Protein AF-A0A520WRY5-F1 (afdb_monomer_lite)

Radius of gyration: 20.74 Å; chains: 1; bounding box: 46×40×74 Å

Foldseek 3Di:
DDDDDDDDPPDDPPPVPPPQPLDDDDQDPLLVCLLPDPDVVDDDDDDPPNCPLSSVLSNLSVCCVVVVDPQQPDAAEDADAVSLVVSVVRNVVSVDPNHHHRYYPVVVVVVVVD

Structure (mmCIF, N/CA/C/O backbone):
data_AF-A0A520WRY5-F1
#
_entry.id   AF-A0A520WRY5-F1
#
loop_
_atom_site.group_PDB
_atom_site.id
_atom_site.type_symbol
_atom_site.label_atom_id
_atom_site.label_alt_id
_atom_site.label_comp_id
_atom_site.label_asym_id
_atom_site.label_entity_id
_atom_site.label_seq_id
_atom_site.pdbx_PDB_ins_code
_atom_site.Cartn_x
_atom_site.Cartn_y
_atom_site.Cartn_z
_atom_site.occupancy
_atom_site.B_iso_or_equiv
_atom_site.auth_seq_id
_atom_site.auth_comp_id
_atom_site.auth_asym_id
_atom_site.auth_atom_id
_atom_site.pdbx_PDB_model_num
ATOM 1 N N . MET A 1 1 ? -33.487 -24.406 55.670 1.00 44.09 1 MET A N 1
ATOM 2 C CA . MET A 1 1 ? -33.631 -24.614 54.215 1.00 44.09 1 MET A CA 1
ATOM 3 C C . MET A 1 1 ? -33.204 -23.307 53.550 1.00 44.09 1 MET A C 1
ATOM 5 O O . MET A 1 1 ? -34.025 -22.412 53.446 1.00 44.09 1 MET A O 1
ATOM 9 N N . THR A 1 2 ? -31.900 -23.001 53.554 1.00 37.53 2 THR A N 1
ATOM 10 C CA . THR A 1 2 ? -30.889 -23.340 52.513 1.00 37.53 2 THR A CA 1
ATOM 11 C C . THR A 1 2 ? -30.993 -22.351 51.343 1.00 37.53 2 THR A C 1
ATOM 13 O O . THR A 1 2 ? -31.940 -22.434 50.574 1.00 37.53 2 THR A O 1
ATOM 16 N N . GLU A 1 3 ? -30.285 -21.217 51.457 1.00 34.91 3 GLU A N 1
ATOM 17 C CA . GLU A 1 3 ? -29.075 -20.826 50.676 1.00 34.91 3 GLU A CA 1
ATOM 18 C C . GLU A 1 3 ? -29.424 -20.372 49.243 1.00 34.91 3 GLU A C 1
ATOM 20 O O . GLU A 1 3 ? -29.966 -21.127 48.452 1.00 34.91 3 GLU A O 1
ATOM 25 N N . ALA A 1 4 ? -29.384 -19.072 48.933 1.00 36.72 4 ALA A N 1
ATOM 26 C CA . ALA A 1 4 ? -28.203 -18.254 48.616 1.00 36.72 4 ALA A CA 1
ATOM 27 C C . ALA A 1 4 ? -27.524 -18.627 47.279 1.00 36.72 4 ALA A C 1
ATOM 29 O O . ALA A 1 4 ? -26.775 -19.586 47.183 1.00 36.72 4 ALA A O 1
ATOM 30 N N . ASN A 1 5 ? -27.806 -17.790 46.276 1.00 39.22 5 ASN A N 1
ATOM 31 C CA . ASN A 1 5 ? -26.936 -17.289 45.206 1.00 39.22 5 ASN A CA 1
ATOM 32 C C . ASN A 1 5 ? -25.829 -18.209 44.634 1.00 39.22 5 ASN A C 1
ATOM 34 O O . ASN A 1 5 ? -24.804 -18.458 45.260 1.00 39.22 5 ASN A O 1
ATOM 38 N N . THR A 1 6 ? -25.963 -18.572 43.359 1.00 46.09 6 THR A N 1
ATOM 39 C CA . THR A 1 6 ? -24.864 -18.939 42.444 1.00 46.09 6 THR A CA 1
ATOM 40 C C . THR A 1 6 ? -25.368 -18.541 41.051 1.00 46.09 6 THR A C 1
ATOM 42 O O . THR A 1 6 ? -26.381 -19.056 40.597 1.00 46.09 6 THR A O 1
ATOM 45 N N . GLY A 1 7 ? -24.865 -17.494 40.399 1.00 33.16 7 GLY A N 1
ATOM 46 C CA . GLY A 1 7 ? -23.461 -17.304 40.053 1.00 33.16 7 GLY A CA 1
ATOM 47 C C . GLY A 1 7 ? -23.226 -17.981 38.704 1.00 33.16 7 GLY A C 1
ATOM 48 O O . GLY A 1 7 ? -22.959 -19.174 38.652 1.00 33.16 7 GLY A O 1
ATOM 49 N N . GLY A 1 8 ? -23.399 -17.238 37.613 1.00 34.88 8 GLY A N 1
ATOM 50 C CA . GLY A 1 8 ? -23.310 -17.774 36.255 1.00 34.88 8 GLY A CA 1
ATOM 51 C C . GLY A 1 8 ? -23.295 -16.665 35.215 1.00 34.88 8 GLY A C 1
ATOM 52 O O . GLY A 1 8 ? -24.133 -16.633 34.320 1.00 34.88 8 GLY A O 1
ATOM 53 N N . GLU A 1 9 ? -22.373 -15.719 35.389 1.00 34.91 9 GLU A N 1
ATOM 54 C CA . GLU A 1 9 ? -21.981 -14.756 34.367 1.00 34.91 9 GLU A CA 1
ATOM 55 C C . GLU A 1 9 ? -21.515 -15.531 33.128 1.00 34.91 9 GLU A C 1
ATOM 57 O O . GLU A 1 9 ? -20.4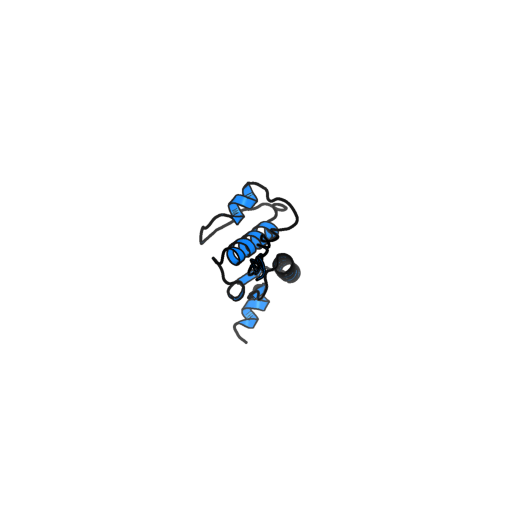36 -16.126 33.114 1.00 34.91 9 GLU A O 1
ATOM 62 N N . PHE A 1 10 ? -22.329 -15.546 32.071 1.00 40.59 10 PHE A N 1
ATOM 63 C CA . PHE A 1 10 ? -21.836 -15.921 30.754 1.00 40.59 10 PHE A CA 1
ATOM 64 C C . PHE A 1 10 ? -20.882 -14.822 30.315 1.00 40.59 10 PHE A C 1
ATOM 66 O O . PHE A 1 10 ? -21.295 -13.752 29.865 1.00 40.59 10 PHE A O 1
ATOM 73 N N . GLY A 1 11 ? -19.601 -15.106 30.553 1.00 37.16 11 GLY A N 1
ATOM 74 C CA . GLY A 1 11 ? -18.476 -14.247 30.261 1.00 37.16 11 GLY A CA 1
ATOM 75 C C . GLY A 1 11 ? -18.638 -13.606 28.896 1.00 37.16 11 GLY A C 1
ATOM 76 O O . GLY A 1 11 ? -18.738 -14.283 27.869 1.00 37.16 11 GLY A O 1
ATOM 77 N N . SER A 1 12 ? -18.648 -12.278 28.909 1.00 39.22 12 SER A N 1
ATOM 78 C CA . SER A 1 12 ? -18.364 -11.476 27.740 1.00 39.22 12 SER A CA 1
ATOM 79 C C . SER A 1 12 ? -17.012 -11.941 27.210 1.00 39.22 12 SER A C 1
ATOM 81 O O . SER A 1 12 ? -15.952 -11.639 27.759 1.00 39.22 12 SER A O 1
ATOM 83 N N . ALA A 1 13 ? -17.044 -12.746 26.148 1.00 41.66 13 ALA A N 1
ATOM 84 C CA . ALA A 1 13 ? -15.871 -12.974 25.335 1.00 41.66 13 ALA A CA 1
ATOM 85 C C . ALA A 1 13 ? -15.470 -11.594 24.818 1.00 41.66 13 ALA A C 1
ATOM 87 O O . ALA A 1 13 ? -16.069 -11.062 23.883 1.00 41.66 13 ALA A O 1
ATOM 88 N N . SER A 1 14 ? -14.512 -10.982 25.514 1.00 40.28 14 SER A N 1
ATOM 89 C CA . SER A 1 14 ? -13.813 -9.791 25.080 1.00 40.28 14 SER A CA 1
ATOM 90 C C . SER A 1 14 ? -13.219 -10.132 23.723 1.00 40.28 14 SER A C 1
ATOM 92 O O . SER A 1 14 ? -12.156 -10.748 23.613 1.00 40.28 14 SER A O 1
ATOM 94 N N . LEU A 1 15 ? -13.956 -9.788 22.667 1.00 45.62 15 LEU A N 1
ATOM 95 C CA . LEU A 1 15 ? -13.396 -9.576 21.352 1.00 45.62 15 LEU A CA 1
ATOM 96 C C . LEU A 1 15 ? -12.427 -8.426 21.567 1.00 45.62 15 LEU A C 1
ATOM 98 O O . LEU A 1 15 ? -12.810 -7.262 21.504 1.00 45.62 15 LEU A O 1
ATOM 102 N N . SER A 1 16 ? -11.189 -8.774 21.918 1.00 44.53 16 SER A N 1
ATOM 103 C CA . SER A 1 16 ? -10.064 -7.864 21.873 1.00 44.53 16 SER A CA 1
ATOM 104 C C . SER A 1 16 ? -10.106 -7.261 20.478 1.00 44.53 16 SER A C 1
ATOM 106 O O . SER A 1 16 ? -9.766 -7.918 19.489 1.00 44.53 16 SER A O 1
ATOM 108 N N . SER A 1 17 ? -10.630 -6.039 20.395 1.00 45.38 17 SER A N 1
ATOM 109 C CA . SER A 1 17 ? -10.570 -5.187 19.228 1.00 45.38 17 SER A CA 1
ATOM 110 C C . SER A 1 17 ? -9.095 -4.911 19.037 1.00 45.38 17 SER A C 1
ATOM 112 O O . SER A 1 17 ? -8.520 -3.957 19.559 1.00 45.38 17 SER A O 1
ATOM 114 N N . ARG A 1 18 ? -8.426 -5.840 18.358 1.00 45.06 18 ARG A N 1
ATOM 115 C CA . ARG A 1 18 ? -7.044 -5.673 17.965 1.00 45.06 18 ARG A CA 1
ATOM 116 C C . ARG A 1 18 ? -7.088 -4.549 16.947 1.00 45.06 18 ARG A C 1
ATOM 118 O O . ARG A 1 18 ? -7.366 -4.783 15.773 1.00 45.06 18 ARG A O 1
ATOM 125 N N . ALA A 1 19 ? -6.926 -3.324 17.446 1.00 46.50 19 ALA A N 1
ATOM 126 C CA . ALA A 1 19 ? -6.807 -2.142 16.627 1.00 46.50 19 ALA A CA 1
ATOM 127 C C . ALA A 1 19 ? -5.803 -2.478 15.520 1.00 46.50 19 ALA A C 1
ATOM 129 O O . ALA A 1 19 ? -4.787 -3.136 15.802 1.00 46.50 19 ALA A O 1
ATOM 130 N N . PRO A 1 20 ? -6.108 -2.126 14.263 1.00 48.78 20 PRO A N 1
ATOM 131 C CA . PRO A 1 20 ? -5.202 -2.407 13.171 1.00 48.78 20 PRO A CA 1
ATOM 132 C C . PRO A 1 20 ? -3.839 -1.844 13.556 1.00 48.78 20 PRO A C 1
ATOM 134 O O . PRO A 1 20 ? -3.725 -0.677 13.922 1.00 48.78 20 PRO A O 1
ATOM 137 N N . GLN A 1 21 ? -2.814 -2.695 13.547 1.00 52.03 21 GLN A N 1
ATOM 138 C CA . GLN A 1 21 ? -1.436 -2.287 13.796 1.00 52.03 21 GLN A CA 1
ATOM 139 C C . GLN A 1 21 ? -0.999 -1.452 12.587 1.00 52.03 21 GLN A C 1
ATOM 141 O O . GLN A 1 21 ? -0.330 -1.940 11.670 1.00 52.03 21 GLN A O 1
ATOM 146 N N . THR A 1 22 ? -1.449 -0.198 12.533 1.00 49.69 22 THR A N 1
ATOM 147 C CA . THR A 1 22 ? -1.086 0.793 11.525 1.00 49.69 22 THR A CA 1
ATOM 148 C C . THR A 1 22 ? 0.365 1.199 11.751 1.00 49.69 22 THR A C 1
ATOM 150 O O . THR A 1 22 ? 0.680 2.220 12.343 1.00 49.69 22 THR A O 1
ATOM 153 N N . GLY A 1 23 ? 1.269 0.336 11.291 1.00 51.06 23 GLY A N 1
ATOM 154 C CA . GLY A 1 23 ? 2.508 0.740 10.646 1.00 51.06 23 GLY A CA 1
ATOM 155 C C . GLY A 1 23 ? 3.564 1.457 11.483 1.00 51.06 23 GLY A C 1
ATOM 156 O O . GLY A 1 23 ? 4.018 2.492 11.023 1.00 51.06 23 GLY A O 1
ATOM 157 N N . LEU A 1 24 ? 4.044 0.856 12.580 1.00 58.59 24 LEU A N 1
ATOM 158 C CA . LEU A 1 24 ? 5.391 0.987 13.195 1.00 58.59 24 LEU A CA 1
ATOM 159 C C . LEU A 1 24 ? 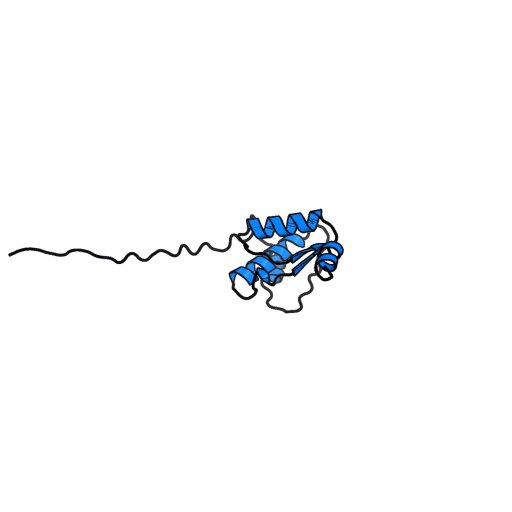5.969 2.391 13.524 1.00 58.59 24 LEU A C 1
ATOM 161 O O . LEU A 1 24 ? 6.926 2.453 14.279 1.00 58.59 24 LEU A O 1
ATOM 165 N N . GLU A 1 25 ? 5.410 3.491 13.028 1.00 69.00 25 GLU A N 1
ATOM 166 C CA . GLU A 1 25 ? 5.733 4.895 13.325 1.00 69.00 25 GLU A CA 1
ATOM 167 C C . GLU A 1 25 ? 4.495 5.767 13.020 1.00 69.00 25 GLU A C 1
ATOM 169 O O . GLU A 1 25 ? 3.585 5.292 12.334 1.00 69.00 25 GLU A O 1
ATOM 174 N N . PRO A 1 26 ? 4.427 7.035 13.457 1.00 85.19 26 PRO A N 1
ATOM 175 C CA . PRO A 1 26 ? 3.354 7.962 13.080 1.00 85.19 26 PRO A CA 1
ATOM 176 C C . PRO A 1 26 ? 3.382 8.341 11.584 1.00 85.19 26 PRO A C 1
ATOM 178 O O . PRO A 1 26 ? 4.429 8.301 10.935 1.00 85.19 26 PRO A O 1
ATOM 181 N N . LEU A 1 27 ? 2.234 8.681 10.990 1.00 92.56 27 LEU A N 1
ATOM 182 C CA . LEU A 1 27 ? 2.156 9.298 9.652 1.00 92.56 27 LEU A CA 1
ATOM 183 C C . LEU A 1 27 ? 2.239 10.826 9.782 1.00 92.56 27 LEU A C 1
ATOM 185 O O . LEU A 1 27 ? 1.730 11.374 10.759 1.00 92.56 27 LEU A O 1
ATOM 189 N N . SER A 1 28 ? 2.827 11.513 8.794 1.00 94.12 28 SER A N 1
ATOM 190 C CA . SER A 1 28 ? 2.663 12.974 8.690 1.00 94.12 28 SER A CA 1
ATOM 191 C C . SER A 1 28 ? 1.207 13.336 8.373 1.00 94.12 28 SER A C 1
ATOM 193 O O . SER A 1 28 ? 0.430 12.473 7.954 1.00 94.12 28 SER A O 1
ATOM 195 N N . GLU A 1 29 ? 0.839 14.609 8.536 1.00 94.44 29 GLU A N 1
ATOM 196 C CA . GLU A 1 29 ? -0.490 15.117 8.167 1.00 94.44 29 GLU A CA 1
ATOM 197 C C . GLU A 1 29 ? -0.834 14.776 6.712 1.00 94.44 29 GLU A C 1
ATOM 199 O O . GLU A 1 29 ? -1.854 14.150 6.434 1.00 94.44 29 GLU A O 1
ATOM 204 N N . GLU A 1 30 ? 0.066 15.077 5.777 1.00 94.31 30 GLU A N 1
ATOM 205 C CA . GLU A 1 30 ? -0.152 14.855 4.346 1.00 94.31 30 GLU A CA 1
ATOM 206 C C . GLU A 1 30 ? -0.261 13.363 4.015 1.00 94.31 30 GLU A C 1
ATOM 208 O O . GLU A 1 30 ? -1.077 12.948 3.187 1.00 94.31 30 GLU A O 1
ATOM 213 N N . GLN A 1 31 ? 0.549 12.531 4.678 1.00 95.81 31 GLN A N 1
ATOM 214 C CA . GLN A 1 31 ? 0.477 11.081 4.525 1.00 95.81 31 GLN A CA 1
ATOM 215 C C . GLN A 1 31 ? -0.847 10.530 5.050 1.00 95.81 31 GLN A C 1
ATOM 217 O O . GLN A 1 31 ? -1.435 9.661 4.404 1.00 95.81 31 GLN A O 1
ATOM 222 N N . ARG A 1 32 ? -1.318 11.026 6.197 1.00 95.81 32 ARG A N 1
ATOM 223 C CA . ARG A 1 32 ? -2.597 10.626 6.784 1.00 95.81 32 ARG A CA 1
ATOM 224 C C . ARG A 1 32 ? -3.761 11.029 5.884 1.00 95.81 32 ARG A C 1
ATOM 226 O O . ARG A 1 32 ? -4.550 10.155 5.540 1.00 95.81 32 ARG A O 1
ATOM 233 N N . VAL A 1 33 ? -3.792 12.268 5.388 1.00 95.44 33 VAL A N 1
ATOM 234 C CA . VAL A 1 33 ? -4.793 12.725 4.404 1.00 95.44 33 VAL A CA 1
ATOM 235 C C . VAL A 1 33 ? -4.827 11.795 3.183 1.00 95.44 33 VAL A C 1
ATOM 237 O O . VAL A 1 33 ? -5.893 11.345 2.756 1.00 95.44 33 VAL A O 1
ATOM 240 N N . ALA A 1 34 ? -3.660 11.421 2.649 1.00 95.50 34 ALA A N 1
ATOM 241 C CA . ALA A 1 34 ? -3.577 10.500 1.517 1.00 95.50 34 ALA A CA 1
ATOM 242 C C . ALA A 1 34 ? -4.019 9.059 1.852 1.00 95.50 34 ALA A C 1
ATOM 244 O O . ALA A 1 34 ? -4.539 8.353 0.983 1.00 95.50 34 ALA A O 1
ATOM 245 N N . VAL A 1 35 ? -3.823 8.591 3.086 1.00 96.31 35 VAL A N 1
ATOM 246 C CA . VAL A 1 35 ? -4.288 7.271 3.549 1.00 96.31 35 VAL A CA 1
ATOM 247 C C . VAL A 1 35 ? -5.805 7.267 3.759 1.00 96.31 35 VAL A C 1
ATOM 249 O O . VAL A 1 35 ? -6.473 6.318 3.336 1.00 96.31 35 VAL A O 1
ATOM 252 N N . GLU A 1 36 ? -6.350 8.326 4.352 1.00 95.75 36 GLU A N 1
ATOM 253 C CA . GLU A 1 36 ? -7.750 8.450 4.780 1.00 95.75 36 GLU A CA 1
ATOM 254 C C . GLU A 1 36 ? -8.708 8.882 3.666 1.00 95.75 36 GLU A C 1
ATOM 256 O O . GLU A 1 36 ? -9.892 8.561 3.745 1.00 95.75 36 GLU A O 1
ATOM 261 N N . SER A 1 37 ? -8.222 9.518 2.591 1.00 95.56 37 SER A N 1
ATOM 262 C CA . SER A 1 37 ? -9.067 9.893 1.443 1.00 95.56 37 SER A CA 1
ATOM 263 C C . SER A 1 37 ? -9.915 8.704 0.968 1.00 95.56 37 SER A C 1
ATOM 265 O O . SER A 1 37 ? -9.405 7.595 0.782 1.00 95.56 37 SER A O 1
ATOM 267 N N . ASN A 1 38 ? -11.206 8.919 0.735 1.00 94.25 38 ASN A N 1
ATOM 268 C CA . ASN A 1 38 ? -12.095 7.881 0.212 1.00 94.25 38 ASN A CA 1
ATOM 269 C C . ASN A 1 38 ? -12.182 7.879 -1.319 1.00 94.25 38 ASN A C 1
ATOM 271 O O . ASN A 1 38 ? -12.794 6.965 -1.874 1.00 94.25 38 ASN A O 1
ATOM 275 N N . ASP A 1 39 ? -11.491 8.810 -1.982 1.00 92.94 39 ASP A N 1
ATOM 276 C CA . ASP A 1 39 ? -11.536 9.004 -3.430 1.00 92.94 39 ASP A CA 1
ATOM 277 C C . ASP A 1 39 ? -11.115 7.748 -4.200 1.00 92.94 39 ASP A C 1
ATOM 279 O O . ASP A 1 39 ? -10.172 7.027 -3.835 1.00 92.94 39 ASP A O 1
ATOM 283 N N . SER A 1 40 ? -11.833 7.514 -5.295 1.00 88.44 40 SER A N 1
ATOM 284 C CA . SER A 1 40 ? -11.587 6.456 -6.266 1.00 88.44 40 SER A CA 1
ATOM 285 C C . SER A 1 40 ? -11.982 6.991 -7.649 1.00 88.44 40 SER A C 1
ATOM 287 O O . SER A 1 40 ? -13.180 7.070 -7.926 1.00 88.44 40 SER A O 1
ATOM 289 N N . PRO A 1 41 ? -11.021 7.406 -8.506 1.00 94.56 41 PRO A N 1
ATOM 290 C CA . PRO A 1 41 ? -9.564 7.223 -8.401 1.00 94.56 41 PRO A CA 1
ATOM 291 C C . PRO A 1 41 ? -8.833 8.253 -7.508 1.00 94.56 41 PRO A C 1
ATOM 293 O O . PRO A 1 41 ? -9.262 9.394 -7.387 1.00 94.56 41 PRO A O 1
ATOM 296 N N . LEU A 1 42 ? -7.669 7.869 -6.953 1.00 94.31 42 LEU A N 1
ATOM 297 C CA . LEU A 1 42 ? -6.749 8.759 -6.220 1.00 94.31 42 LEU A CA 1
ATOM 298 C C . LEU A 1 42 ? -5.351 8.771 -6.862 1.00 94.31 42 LEU A C 1
ATOM 300 O O . LEU A 1 42 ? -4.757 7.714 -7.087 1.00 94.31 42 LEU A O 1
ATOM 304 N N . ARG A 1 43 ? -4.781 9.966 -7.072 1.00 95.25 43 ARG A N 1
ATOM 305 C CA . ARG A 1 43 ? -3.393 10.174 -7.521 1.00 95.25 43 ARG A CA 1
ATOM 306 C C . ARG A 1 43 ? -2.588 10.882 -6.434 1.00 95.25 43 ARG A C 1
ATOM 308 O O . ARG A 1 43 ? -2.948 11.973 -6.015 1.00 95.25 43 ARG A O 1
ATOM 315 N N . ILE A 1 44 ? -1.460 10.294 -6.039 1.00 93.06 44 ILE A N 1
ATOM 316 C CA . ILE A 1 44 ? -0.561 10.864 -5.027 1.00 93.06 44 ILE A CA 1
ATOM 317 C C . ILE A 1 44 ? 0.713 11.360 -5.711 1.00 93.06 44 ILE A C 1
ATOM 319 O O . ILE A 1 44 ? 1.457 10.577 -6.305 1.00 93.06 44 ILE A O 1
ATOM 323 N N . LEU A 1 45 ? 0.969 12.664 -5.612 1.00 94.00 45 LEU A N 1
ATOM 324 C CA . LEU A 1 45 ? 2.215 13.289 -6.051 1.00 94.00 45 LEU A CA 1
ATOM 325 C C . LEU A 1 45 ? 3.168 13.382 -4.867 1.00 94.00 45 LEU A C 1
ATOM 327 O O . LEU A 1 45 ? 2.835 13.967 -3.844 1.00 94.00 45 LEU A O 1
ATOM 331 N N . ALA A 1 46 ? 4.348 12.782 -4.990 1.00 92.19 46 ALA A N 1
ATOM 332 C CA . ALA A 1 46 ? 5.287 12.700 -3.882 1.00 92.19 46 ALA A CA 1
ATOM 333 C C . ALA A 1 46 ? 6.732 12.707 -4.381 1.00 92.19 46 ALA A C 1
ATOM 335 O O . ALA A 1 46 ? 7.088 11.940 -5.284 1.00 92.19 46 ALA A O 1
ATOM 336 N N . GLY A 1 47 ? 7.578 13.518 -3.743 1.00 93.38 47 GLY A N 1
ATOM 337 C CA . GLY A 1 47 ? 9.020 13.571 -3.993 1.00 93.38 47 GLY A CA 1
ATOM 338 C C . GLY A 1 47 ? 9.771 12.329 -3.484 1.00 93.38 47 GLY A C 1
ATOM 339 O O . GLY A 1 47 ? 9.178 11.455 -2.832 1.00 93.38 47 GLY A O 1
ATOM 340 N N . PRO A 1 48 ? 11.065 12.176 -3.814 1.00 92.12 48 PRO A N 1
ATOM 341 C CA . PRO A 1 48 ? 11.930 11.164 -3.203 1.00 92.12 48 PRO A CA 1
ATOM 342 C C . PRO A 1 48 ? 11.864 11.227 -1.669 1.00 92.12 48 PRO A C 1
ATOM 344 O O . PRO A 1 48 ? 11.682 12.296 -1.102 1.00 92.12 48 PRO A O 1
ATOM 347 N N . GLY A 1 49 ? 11.942 10.082 -0.986 1.00 89.81 49 GLY A N 1
ATOM 348 C CA . GLY A 1 49 ? 11.921 10.035 0.485 1.00 89.81 49 GLY A CA 1
ATOM 349 C C . GLY A 1 49 ? 10.569 10.315 1.164 1.00 89.81 49 GLY A C 1
ATOM 350 O O . GLY A 1 49 ? 10.408 9.960 2.322 1.00 89.81 49 GLY A O 1
ATOM 351 N N . ALA A 1 50 ? 9.552 10.821 0.457 1.00 91.81 50 ALA A N 1
ATOM 352 C CA . ALA A 1 50 ? 8.254 11.211 1.037 1.00 91.81 50 ALA A CA 1
ATOM 353 C C . ALA A 1 50 ? 7.369 10.052 1.570 1.00 91.81 50 ALA A C 1
ATOM 355 O O . ALA A 1 50 ? 6.209 10.252 1.925 1.00 91.81 50 ALA A O 1
ATOM 356 N N . GLY A 1 51 ? 7.874 8.815 1.598 1.00 92.50 51 GLY A N 1
ATOM 357 C CA . GLY A 1 51 ? 7.138 7.672 2.147 1.00 92.50 51 GLY A CA 1
ATOM 358 C C . GLY A 1 51 ? 6.053 7.088 1.232 1.00 92.50 51 GLY A C 1
ATOM 359 O O . GLY A 1 51 ? 5.112 6.481 1.728 1.00 92.50 51 GLY A O 1
ATOM 360 N N . LYS A 1 52 ? 6.180 7.195 -0.100 1.00 94.38 52 LYS A N 1
ATOM 361 C CA . LYS A 1 52 ? 5.212 6.649 -1.085 1.00 94.38 52 LYS A CA 1
ATOM 362 C C . LYS A 1 52 ? 4.749 5.218 -0.782 1.00 94.38 52 LYS A C 1
ATOM 364 O O . LYS A 1 52 ? 3.554 4.947 -0.722 1.00 94.38 52 LYS A O 1
ATOM 369 N N . THR A 1 53 ? 5.699 4.313 -0.549 1.00 92.94 53 THR A N 1
ATOM 370 C CA . THR A 1 53 ? 5.418 2.909 -0.209 1.00 92.94 53 THR A CA 1
ATOM 371 C C . THR A 1 53 ? 4.633 2.794 1.095 1.00 92.94 53 THR A C 1
ATOM 373 O O . THR A 1 53 ? 3.691 2.015 1.173 1.00 92.94 5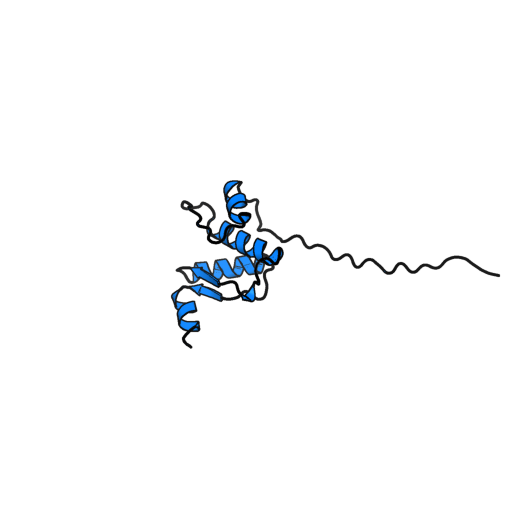3 THR A O 1
ATOM 376 N N . ARG A 1 54 ? 4.988 3.600 2.103 1.00 93.06 54 ARG A N 1
ATOM 377 C CA . ARG A 1 54 ? 4.338 3.633 3.419 1.00 93.06 54 ARG A CA 1
ATOM 378 C C . ARG A 1 54 ? 2.893 4.118 3.307 1.00 93.06 54 ARG A C 1
ATOM 380 O O . ARG A 1 54 ? 2.011 3.490 3.884 1.00 93.06 54 ARG A O 1
ATOM 387 N N . VAL A 1 55 ? 2.639 5.172 2.533 1.00 95.31 55 VAL A N 1
ATOM 388 C CA . VAL A 1 55 ? 1.278 5.660 2.254 1.00 95.31 55 VAL A CA 1
ATOM 389 C C . VAL A 1 55 ? 0.459 4.592 1.529 1.00 95.31 55 VAL A C 1
ATOM 391 O O . VAL A 1 55 ? -0.647 4.278 1.959 1.00 95.31 55 VAL A O 1
ATOM 394 N N . LEU A 1 56 ? 1.020 3.964 0.490 1.00 95.25 56 LEU A N 1
ATOM 395 C CA . LEU A 1 56 ? 0.335 2.907 -0.259 1.00 95.25 56 LEU A CA 1
ATOM 396 C C . LEU A 1 56 ? -0.052 1.721 0.639 1.00 95.25 56 LEU A C 1
ATOM 398 O O . LEU A 1 56 ? -1.202 1.284 0.607 1.00 95.25 56 LEU A O 1
ATOM 402 N N . THR A 1 57 ? 0.872 1.218 1.467 1.00 95.81 57 THR A N 1
ATOM 403 C CA . THR A 1 57 ? 0.585 0.070 2.342 1.00 95.81 57 THR A CA 1
ATOM 404 C C . THR A 1 57 ? -0.422 0.409 3.432 1.00 95.81 57 THR A C 1
ATOM 406 O O . THR A 1 57 ? -1.307 -0.398 3.694 1.00 95.81 57 THR A O 1
ATOM 409 N N . ASN A 1 58 ? -0.333 1.604 4.031 1.00 96.31 58 ASN A N 1
ATOM 410 C CA . ASN A 1 58 ? -1.302 2.037 5.040 1.00 96.31 58 ASN A CA 1
ATOM 411 C C . ASN A 1 58 ? -2.692 2.259 4.441 1.00 96.31 58 ASN A C 1
ATOM 413 O O . ASN A 1 58 ? -3.674 1.860 5.058 1.00 96.31 58 ASN A O 1
ATOM 417 N N . ARG A 1 59 ? -2.790 2.801 3.221 1.00 95.62 59 ARG A N 1
ATOM 418 C CA . ARG A 1 59 ? -4.074 2.951 2.522 1.00 95.62 59 ARG A CA 1
ATOM 419 C C . ARG A 1 59 ? -4.718 1.597 2.230 1.00 95.62 59 ARG A C 1
ATOM 421 O O . ARG A 1 59 ? -5.900 1.426 2.507 1.00 95.62 59 ARG A O 1
ATOM 428 N N . ILE A 1 60 ? -3.954 0.627 1.716 1.00 95.75 60 ILE A N 1
ATOM 429 C CA . ILE A 1 60 ? -4.460 -0.738 1.485 1.00 95.75 60 ILE A CA 1
ATOM 430 C C . ILE A 1 60 ? -4.921 -1.360 2.807 1.00 95.75 60 ILE A C 1
ATOM 432 O O . ILE A 1 60 ? -6.043 -1.850 2.889 1.00 95.75 60 ILE A O 1
ATOM 436 N N . ALA A 1 61 ? -4.080 -1.304 3.843 1.00 96.31 61 ALA A N 1
ATOM 437 C CA . ALA A 1 61 ? -4.388 -1.865 5.152 1.00 96.31 61 ALA A CA 1
ATOM 438 C C . ALA A 1 61 ? -5.659 -1.264 5.752 1.00 96.31 61 ALA A C 1
ATOM 440 O O . ALA A 1 61 ? -6.556 -2.012 6.124 1.00 96.31 61 ALA A O 1
ATOM 441 N N . ARG A 1 62 ? -5.770 0.070 5.766 1.00 95.81 62 ARG A N 1
ATOM 442 C CA . ARG A 1 62 ? -6.961 0.780 6.239 1.00 95.81 62 ARG A CA 1
ATOM 443 C C . ARG A 1 62 ? -8.217 0.267 5.544 1.00 95.81 62 ARG A C 1
ATOM 445 O O . ARG A 1 62 ? -9.133 -0.182 6.220 1.00 95.81 62 ARG A O 1
ATOM 452 N N . ARG A 1 63 ? -8.241 0.264 4.205 1.00 95.62 63 ARG A N 1
ATOM 453 C CA . ARG A 1 63 ? -9.438 -0.148 3.454 1.00 95.62 63 ARG A CA 1
ATOM 454 C C . ARG A 1 63 ? -9.811 -1.609 3.684 1.00 95.62 63 ARG A C 1
ATOM 456 O O . ARG A 1 63 ? -10.994 -1.926 3.737 1.00 95.62 63 ARG A O 1
ATOM 463 N N . VAL A 1 64 ? -8.819 -2.482 3.852 1.00 96.12 64 VAL A N 1
ATOM 464 C CA . VAL A 1 64 ? -9.060 -3.887 4.203 1.00 96.12 64 VAL A CA 1
ATOM 465 C C . VAL A 1 64 ? -9.633 -4.016 5.615 1.00 96.12 64 VAL A C 1
ATOM 467 O O . VAL A 1 64 ? -10.610 -4.731 5.807 1.00 96.12 64 VAL A O 1
ATOM 470 N N . PHE A 1 65 ? -9.071 -3.315 6.600 1.00 95.50 65 PHE A N 1
ATOM 471 C CA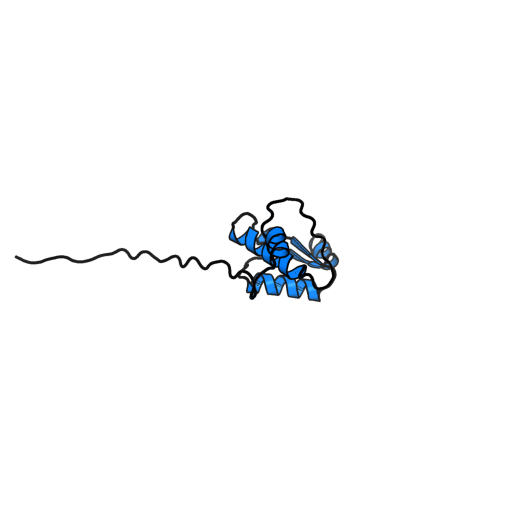 . PHE A 1 65 ? -9.538 -3.390 7.988 1.00 95.50 65 PHE A CA 1
ATOM 472 C C . PHE A 1 65 ? -10.908 -2.751 8.206 1.00 95.50 65 PHE A C 1
ATOM 474 O O . PHE A 1 65 ? -11.691 -3.253 9.004 1.00 95.50 65 PHE A O 1
ATOM 481 N N . GLU A 1 66 ? -11.224 -1.693 7.466 1.00 95.44 66 GLU A N 1
ATOM 482 C CA . GLU A 1 66 ? -12.557 -1.082 7.440 1.00 95.44 66 GLU A CA 1
ATOM 483 C C . GLU A 1 66 ? -13.582 -1.915 6.651 1.00 95.44 66 GLU A C 1
ATOM 485 O O . GLU A 1 66 ? -14.760 -1.572 6.623 1.00 95.44 66 GLU A O 1
ATOM 490 N N . GLY A 1 67 ? -13.155 -2.975 5.957 1.00 94.69 67 GLY A N 1
ATOM 491 C CA . GLY A 1 67 ? -14.027 -3.788 5.106 1.00 94.69 67 GLY A CA 1
ATOM 492 C C . GLY A 1 67 ? -14.438 -3.117 3.790 1.00 94.69 67 GLY A C 1
ATOM 493 O O . GLY A 1 67 ? -15.243 -3.677 3.049 1.00 94.69 67 GLY A O 1
ATOM 494 N N . SER A 1 68 ? -13.874 -1.951 3.449 1.00 94.62 68 SER A N 1
ATOM 495 C CA . SER A 1 68 ? -14.135 -1.271 2.170 1.00 94.62 68 SER A CA 1
ATOM 496 C C . SER A 1 68 ? -13.358 -1.867 0.987 1.00 94.62 68 SER A C 1
ATOM 498 O O . SER A 1 68 ? -13.599 -1.490 -0.161 1.00 94.62 68 SER A O 1
ATOM 500 N N . ALA A 1 69 ? -12.440 -2.804 1.243 1.00 95.00 69 ALA A N 1
ATOM 501 C CA . ALA A 1 69 ? -11.762 -3.614 0.235 1.00 95.00 69 ALA A CA 1
ATOM 502 C C . ALA A 1 69 ? -11.558 -5.060 0.725 1.00 95.00 69 ALA A C 1
ATOM 504 O O . ALA A 1 69 ? -11.129 -5.286 1.851 1.00 95.00 69 ALA A O 1
ATOM 505 N N . ASP A 1 70 ? -11.791 -6.049 -0.144 1.00 96.94 70 ASP A N 1
ATOM 506 C CA . ASP A 1 70 ? -11.404 -7.444 0.114 1.00 96.94 70 ASP A CA 1
ATOM 507 C C . ASP A 1 70 ? -9.918 -7.630 -0.228 1.00 96.94 70 ASP A C 1
ATOM 509 O O . ASP A 1 70 ? -9.513 -7.399 -1.371 1.00 96.94 70 ASP A O 1
ATOM 513 N N . ALA A 1 71 ? -9.108 -8.077 0.737 1.00 97.19 71 ALA A N 1
ATOM 514 C CA . ALA A 1 71 ? -7.669 -8.292 0.562 1.00 97.19 71 ALA A CA 1
ATOM 515 C C . ALA A 1 71 ? -7.341 -9.220 -0.619 1.00 97.19 71 ALA A C 1
ATOM 517 O O . ALA A 1 71 ? -6.357 -8.988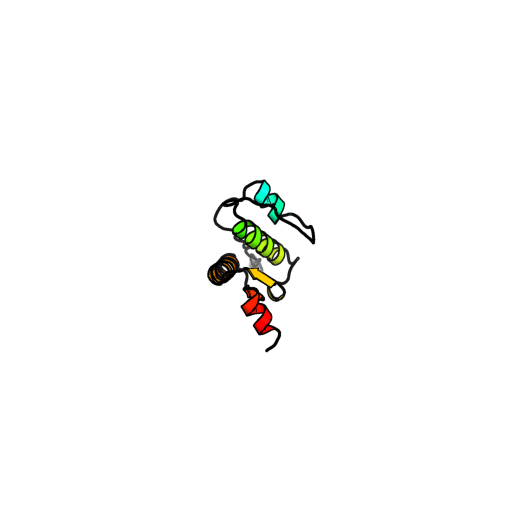 -1.329 1.00 97.19 71 ALA A O 1
ATOM 518 N N . ARG A 1 72 ? -8.198 -10.213 -0.886 1.00 97.50 72 ARG A N 1
ATOM 519 C CA . ARG A 1 72 ? -8.045 -11.172 -1.995 1.00 97.50 72 ARG A CA 1
ATOM 520 C C . ARG A 1 72 ? -8.242 -10.525 -3.362 1.00 97.50 72 ARG A C 1
ATOM 522 O O . ARG A 1 72 ? -7.762 -11.042 -4.366 1.00 97.50 72 ARG A O 1
ATOM 529 N N . ARG A 1 73 ? -8.940 -9.388 -3.401 1.00 96.56 73 ARG A N 1
ATOM 530 C CA . ARG A 1 73 ? -9.229 -8.608 -4.613 1.00 96.56 73 ARG A CA 1
ATOM 531 C C . ARG A 1 73 ? -8.278 -7.423 -4.796 1.00 96.56 73 ARG A C 1
ATOM 533 O O . ARG A 1 73 ? -8.434 -6.658 -5.744 1.00 96.56 73 ARG A O 1
ATOM 540 N N . VAL A 1 74 ? -7.286 -7.262 -3.919 1.00 95.94 74 VAL A N 1
ATOM 541 C CA . VAL A 1 74 ? -6.253 -6.231 -4.065 1.00 95.94 74 VAL A CA 1
ATOM 542 C C . VAL A 1 74 ? -5.228 -6.663 -5.115 1.00 95.94 74 VAL A C 1
ATOM 544 O O . VAL A 1 74 ? -4.646 -7.744 -5.023 1.00 95.94 74 VAL A O 1
ATOM 547 N N . LEU A 1 75 ? -4.964 -5.772 -6.073 1.00 96.62 75 LEU A N 1
ATOM 548 C CA . LEU A 1 75 ? -3.847 -5.851 -7.010 1.00 96.62 75 LEU A CA 1
ATOM 549 C C . LEU A 1 75 ? -2.865 -4.706 -6.725 1.00 96.62 75 LEU A C 1
ATOM 551 O O . LEU A 1 75 ? -3.197 -3.538 -6.920 1.00 96.62 75 LEU A O 1
ATOM 555 N N . ALA A 1 76 ? -1.648 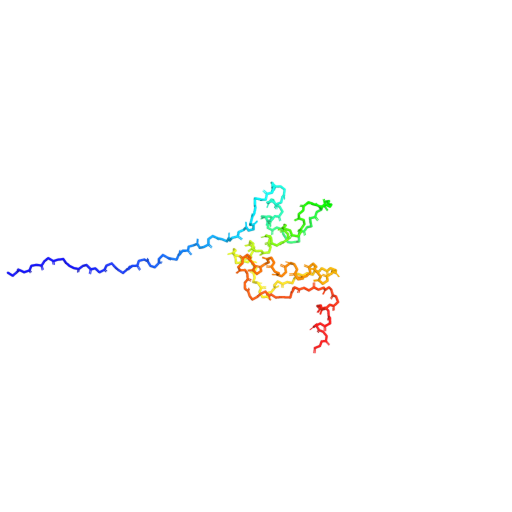-5.032 -6.290 1.00 96.31 76 ALA A N 1
ATOM 556 C CA . ALA A 1 76 ? -0.572 -4.066 -6.076 1.00 96.31 76 ALA A CA 1
ATOM 557 C C . ALA A 1 76 ? 0.601 -4.342 -7.029 1.00 96.31 76 ALA A C 1
ATOM 559 O O . ALA A 1 76 ? 1.229 -5.402 -6.985 1.00 96.31 76 ALA A O 1
ATOM 560 N N . LEU A 1 77 ? 0.906 -3.365 -7.885 1.00 97.12 77 LEU A N 1
ATOM 561 C CA . LEU A 1 77 ? 1.921 -3.472 -8.933 1.00 97.12 77 LEU A CA 1
ATOM 562 C C . LEU A 1 77 ? 3.102 -2.536 -8.680 1.00 97.12 77 LEU A C 1
ATOM 564 O O . LEU A 1 77 ? 2.954 -1.426 -8.171 1.00 97.12 77 LEU A O 1
ATOM 568 N N . THR A 1 78 ? 4.291 -2.978 -9.076 1.00 97.06 78 THR A N 1
ATOM 569 C CA . THR A 1 78 ? 5.511 -2.164 -9.063 1.00 97.06 78 THR A CA 1
ATOM 570 C C . THR A 1 78 ? 6.475 -2.599 -10.170 1.00 97.06 78 THR A C 1
ATOM 572 O O . THR A 1 78 ? 6.227 -3.565 -10.891 1.00 97.06 78 THR A O 1
ATOM 575 N N . PHE A 1 79 ? 7.585 -1.886 -10.343 1.00 97.44 79 PHE A N 1
ATOM 576 C CA . PHE A 1 79 ? 8.552 -2.170 -11.407 1.00 97.44 79 PHE A CA 1
ATOM 577 C C . PHE A 1 79 ? 9.629 -3.176 -11.004 1.00 97.44 79 PHE A C 1
ATOM 579 O O . PHE A 1 79 ? 10.145 -3.892 -11.858 1.00 97.44 79 PHE A O 1
ATOM 586 N N . THR A 1 80 ? 9.968 -3.273 -9.716 1.00 97.44 80 THR A N 1
ATOM 587 C CA . THR A 1 80 ? 11.071 -4.132 -9.263 1.00 97.44 80 THR A CA 1
ATOM 588 C C . THR A 1 80 ? 10.578 -5.271 -8.383 1.00 97.44 80 THR A C 1
ATOM 590 O O . THR A 1 80 ? 9.684 -5.105 -7.552 1.00 97.44 80 THR A O 1
ATOM 593 N N . ARG A 1 81 ? 11.211 -6.443 -8.513 1.00 97.38 81 ARG A N 1
ATOM 594 C CA . ARG A 1 81 ? 10.917 -7.601 -7.652 1.00 97.38 81 ARG A CA 1
ATOM 595 C C . ARG A 1 81 ? 11.146 -7.270 -6.178 1.00 97.38 81 ARG A C 1
ATOM 597 O O . ARG A 1 81 ? 10.331 -7.630 -5.338 1.00 97.38 81 ARG A O 1
ATOM 604 N N . ARG A 1 82 ? 12.219 -6.529 -5.871 1.00 97.31 82 ARG A N 1
ATOM 605 C CA . ARG A 1 82 ? 12.534 -6.080 -4.507 1.00 97.31 82 ARG A CA 1
ATOM 606 C C . ARG A 1 82 ? 11.389 -5.263 -3.906 1.00 97.31 82 ARG A C 1
ATOM 608 O O . ARG A 1 82 ? 10.965 -5.569 -2.798 1.00 97.31 82 ARG A O 1
ATOM 615 N N . ALA A 1 83 ? 10.856 -4.286 -4.642 1.00 96.19 83 ALA A N 1
ATOM 616 C CA . ALA A 1 83 ? 9.725 -3.492 -4.169 1.00 96.19 83 ALA A CA 1
ATOM 617 C C . ALA A 1 83 ? 8.456 -4.343 -3.993 1.00 96.19 83 ALA A C 1
ATOM 619 O O . ALA A 1 83 ? 7.728 -4.146 -3.026 1.00 96.19 83 ALA A O 1
ATOM 620 N N . ALA A 1 84 ? 8.210 -5.319 -4.875 1.00 97.12 84 ALA A N 1
ATOM 621 C CA . ALA A 1 84 ? 7.057 -6.212 -4.752 1.00 97.12 84 ALA A CA 1
ATOM 622 C C . ALA A 1 84 ? 7.145 -7.073 -3.478 1.00 97.12 84 ALA A C 1
ATOM 624 O O . ALA A 1 84 ? 6.181 -7.159 -2.715 1.00 97.12 84 ALA A O 1
ATOM 625 N N . HIS A 1 85 ? 8.321 -7.650 -3.205 1.00 96.75 85 HIS A N 1
ATOM 626 C CA . HIS A 1 85 ? 8.580 -8.395 -1.970 1.00 96.75 85 HIS A CA 1
ATOM 627 C C . HIS A 1 85 ? 8.445 -7.517 -0.725 1.00 96.75 85 HIS A C 1
ATOM 629 O O . HIS A 1 85 ? 7.861 -7.954 0.268 1.00 96.75 85 HIS A O 1
ATOM 635 N N . GLU A 1 86 ? 8.955 -6.286 -0.770 1.00 96.31 86 GLU A N 1
ATOM 636 C CA . GLU A 1 86 ? 8.848 -5.345 0.343 1.00 96.31 86 GLU A CA 1
ATOM 637 C C . GLU A 1 86 ? 7.388 -4.959 0.618 1.00 96.31 86 GLU A C 1
ATOM 639 O O . GLU A 1 86 ? 6.950 -5.035 1.766 1.00 96.31 86 GLU A O 1
ATOM 644 N N . LEU A 1 87 ? 6.619 -4.615 -0.422 1.00 96.12 87 LEU A N 1
ATOM 645 C CA . LEU A 1 87 ? 5.189 -4.308 -0.320 1.00 96.12 87 LEU A CA 1
ATOM 646 C C . LEU A 1 87 ? 4.421 -5.467 0.320 1.00 96.12 87 LEU A C 1
ATOM 648 O O . LEU A 1 87 ? 3.738 -5.269 1.325 1.00 96.12 87 LEU A O 1
ATOM 652 N N . ARG A 1 88 ? 4.588 -6.684 -0.213 1.00 96.19 88 ARG A N 1
ATOM 653 C CA . ARG A 1 88 ? 3.949 -7.892 0.328 1.00 96.19 88 ARG A CA 1
ATOM 654 C C . ARG A 1 88 ? 4.334 -8.120 1.790 1.00 96.19 88 ARG A C 1
ATOM 656 O O . ARG A 1 88 ? 3.459 -8.327 2.625 1.00 96.19 88 ARG A O 1
ATOM 663 N N . SER A 1 89 ? 5.624 -8.041 2.112 1.00 95.62 89 SER A N 1
ATOM 664 C CA . SER A 1 89 ? 6.117 -8.260 3.477 1.00 95.62 89 SER A CA 1
ATOM 665 C C . SER A 1 89 ? 5.555 -7.237 4.462 1.00 95.62 89 SER A C 1
ATOM 667 O O . SER A 1 89 ? 5.200 -7.602 5.580 1.00 95.62 89 SER A O 1
ATOM 669 N N . ARG A 1 90 ? 5.446 -5.963 4.065 1.00 95.44 90 ARG A N 1
ATOM 670 C CA . ARG A 1 90 ? 4.846 -4.910 4.899 1.00 95.44 90 ARG A CA 1
ATOM 671 C C . ARG A 1 90 ? 3.366 -5.180 5.157 1.00 95.44 90 ARG A C 1
ATOM 673 O O . ARG A 1 90 ? 2.959 -5.157 6.311 1.00 95.44 90 ARG A O 1
ATOM 680 N N . LEU A 1 91 ? 2.588 -5.494 4.121 1.00 95.69 91 LEU A N 1
ATOM 681 C CA . LEU A 1 91 ? 1.155 -5.787 4.256 1.00 95.69 91 LEU A CA 1
ATOM 682 C C . LEU A 1 91 ? 0.901 -7.003 5.166 1.00 95.69 91 LEU A C 1
ATOM 684 O O . LEU A 1 91 ? 0.046 -6.941 6.046 1.00 95.69 91 LEU A O 1
ATOM 688 N N . ILE A 1 92 ? 1.704 -8.064 5.030 1.00 95.38 92 ILE A N 1
ATOM 689 C CA . ILE A 1 92 ? 1.640 -9.238 5.918 1.00 95.38 92 ILE A CA 1
ATOM 690 C C . ILE A 1 92 ? 1.981 -8.854 7.363 1.00 95.38 92 ILE A C 1
ATOM 692 O O . ILE A 1 92 ? 1.263 -9.239 8.283 1.00 95.38 92 ILE A O 1
ATOM 696 N N . LYS A 1 93 ? 3.041 -8.061 7.580 1.00 95.38 93 LYS A N 1
ATOM 697 C CA . LYS A 1 93 ? 3.421 -7.574 8.921 1.00 95.38 93 LYS A CA 1
ATOM 698 C C . LYS A 1 93 ? 2.335 -6.715 9.572 1.00 95.38 93 LYS A C 1
ATOM 700 O O . LYS A 1 93 ? 2.244 -6.699 10.793 1.00 95.38 93 LYS A O 1
ATOM 705 N N . MET A 1 94 ? 1.513 -6.031 8.778 1.00 94.81 94 MET A N 1
ATOM 706 C CA . MET A 1 94 ? 0.358 -5.274 9.273 1.00 94.81 94 MET A CA 1
ATOM 707 C C . MET A 1 94 ? -0.826 -6.175 9.653 1.00 94.81 94 MET A C 1
ATOM 709 O O . MET A 1 94 ? -1.794 -5.680 10.215 1.00 94.81 94 MET A O 1
ATOM 713 N N . GLY A 1 95 ? -0.758 -7.485 9.391 1.00 94.50 95 GLY A N 1
ATOM 714 C CA . GLY A 1 95 ? -1.813 -8.449 9.710 1.00 94.50 95 GLY A CA 1
ATOM 715 C C . GLY A 1 95 ? -2.771 -8.736 8.554 1.00 94.50 95 GLY A C 1
ATOM 716 O O . GLY A 1 95 ? -3.764 -9.436 8.755 1.00 94.50 95 GLY A O 1
ATOM 717 N N . ILE A 1 96 ? -2.486 -8.235 7.346 1.00 95.06 96 ILE A N 1
ATOM 718 C CA . ILE A 1 96 ? -3.291 -8.557 6.167 1.00 95.06 96 ILE A CA 1
ATOM 719 C C . ILE A 1 96 ? -2.958 -9.977 5.713 1.00 95.06 96 ILE A C 1
ATOM 721 O O . ILE A 1 96 ? -1.827 -10.282 5.325 1.00 95.06 96 ILE A O 1
ATOM 725 N N . ARG A 1 97 ? -3.973 -10.837 5.760 1.00 91.44 97 ARG A N 1
ATOM 726 C CA . ARG A 1 97 ? -3.932 -12.222 5.283 1.00 91.44 97 ARG A CA 1
ATOM 727 C C . ARG A 1 97 ? -4.613 -12.319 3.920 1.00 91.44 97 ARG A C 1
ATOM 729 O O . ARG A 1 97 ? -5.312 -11.393 3.518 1.00 91.44 97 ARG A O 1
ATOM 736 N N . ASP A 1 98 ? -4.357 -13.415 3.210 1.00 92.50 98 ASP A N 1
ATOM 737 C CA . ASP A 1 98 ? -5.005 -13.734 1.929 1.00 92.50 98 ASP A CA 1
ATOM 738 C C . ASP A 1 98 ? -4.916 -12.605 0.890 1.00 92.50 98 ASP A C 1
ATOM 740 O O . ASP A 1 98 ? -5.862 -12.321 0.160 1.00 92.50 98 ASP A O 1
ATOM 744 N N . LEU A 1 99 ? -3.759 -11.935 0.832 1.00 94.56 99 LEU A N 1
ATOM 745 C CA . LEU A 1 99 ? -3.489 -10.915 -0.178 1.00 94.56 99 LEU A CA 1
ATOM 746 C C . LEU A 1 99 ? -3.668 -11.498 -1.579 1.00 94.56 99 LEU A C 1
ATOM 748 O O . LEU A 1 99 ? -3.118 -12.559 -1.886 1.00 94.56 99 LEU A O 1
ATOM 752 N N . GLY A 1 100 ? -4.354 -10.738 -2.429 1.00 95.38 100 GLY A N 1
ATOM 753 C CA . GLY A 1 100 ? -4.388 -10.966 -3.864 1.00 95.38 100 GLY A CA 1
ATOM 754 C C . GLY A 1 100 ? -3.013 -10.780 -4.520 1.00 95.38 100 GLY A C 1
ATOM 755 O O . GLY A 1 100 ? -1.944 -11.038 -3.949 1.00 95.38 100 GLY A O 1
ATOM 756 N N . ALA A 1 101 ? -3.016 -10.321 -5.765 1.00 95.75 101 ALA A N 1
ATOM 757 C CA . ALA A 1 101 ? -1.792 -10.197 -6.541 1.00 95.75 101 ALA A CA 1
ATOM 758 C C . ALA A 1 101 ? -0.934 -9.011 -6.059 1.00 95.75 101 ALA A C 1
ATOM 760 O O . ALA A 1 101 ? -1.314 -7.849 -6.175 1.00 95.75 101 ALA A O 1
ATOM 761 N N . VAL A 1 102 ? 0.274 -9.303 -5.571 1.00 97.12 102 VAL A N 1
ATOM 762 C CA . VAL A 1 102 ? 1.323 -8.307 -5.302 1.00 97.12 102 VAL A CA 1
ATOM 763 C C . VAL A 1 102 ? 2.558 -8.713 -6.090 1.00 97.12 102 VAL A C 1
ATOM 765 O O . VAL A 1 102 ? 3.156 -9.749 -5.799 1.00 97.12 102 VAL A O 1
ATOM 768 N N . GLY A 1 103 ? 2.931 -7.932 -7.100 1.00 97.38 103 GLY A N 1
ATOM 769 C CA . GLY A 1 103 ? 3.933 -8.368 -8.069 1.00 97.38 103 GLY A CA 1
ATOM 770 C C . GLY A 1 103 ? 4.490 -7.249 -8.931 1.00 97.38 103 GLY A C 1
ATOM 771 O O . GLY A 1 103 ? 4.154 -6.073 -8.771 1.00 97.38 103 GLY A O 1
ATOM 772 N N . THR A 1 104 ? 5.369 -7.625 -9.857 1.00 98.38 104 THR A N 1
ATOM 773 C CA . THR A 1 104 ? 5.761 -6.712 -10.927 1.00 98.38 104 THR A CA 1
ATOM 774 C C . THR A 1 104 ? 4.738 -6.742 -12.051 1.00 98.38 104 THR A C 1
ATOM 776 O O . THR A 1 104 ? 4.000 -7.716 -12.195 1.00 98.38 104 THR A O 1
ATOM 779 N N . PHE A 1 105 ? 4.724 -5.702 -12.885 1.00 97.94 105 PHE A N 1
ATOM 780 C CA . PHE A 1 105 ? 3.896 -5.686 -14.095 1.00 97.94 105 PHE A CA 1
ATOM 781 C C . PHE A 1 105 ? 4.060 -6.969 -14.924 1.00 97.94 105 PHE A C 1
ATOM 783 O O . PHE A 1 105 ? 3.078 -7.646 -15.207 1.00 97.94 105 PHE A O 1
ATOM 790 N N . HIS A 1 106 ? 5.301 -7.356 -15.228 1.00 96.88 106 HIS A N 1
ATOM 791 C CA . HIS A 1 106 ? 5.592 -8.539 -16.040 1.00 96.88 106 HIS A CA 1
ATOM 792 C C . HIS A 1 106 ? 5.161 -9.848 -15.370 1.00 96.88 106 HIS A C 1
ATOM 794 O O . HIS A 1 106 ? 4.533 -10.680 -16.019 1.00 96.88 106 HIS A O 1
ATOM 800 N N . SER A 1 107 ? 5.468 -10.043 -14.080 1.00 95.81 107 SER A N 1
ATOM 801 C CA . SER A 1 107 ? 5.102 -11.290 -13.394 1.00 95.81 107 SER A CA 1
ATOM 802 C C . SER A 1 107 ? 3.591 -11.453 -13.288 1.00 95.81 107 SER A C 1
ATOM 804 O O . SER A 1 107 ? 3.082 -12.559 -13.443 1.00 95.81 107 SER A O 1
ATOM 806 N N . THR A 1 108 ? 2.877 -10.355 -13.029 1.00 96.81 108 THR A N 1
ATOM 807 C CA . THR A 1 108 ? 1.423 -10.393 -12.896 1.00 96.81 108 THR A CA 1
ATOM 808 C C . THR A 1 108 ? 0.748 -10.567 -14.252 1.00 96.81 108 THR A C 1
ATOM 810 O O . THR A 1 108 ? -0.172 -11.369 -14.348 1.00 96.81 108 THR A O 1
ATOM 813 N N . ALA A 1 109 ? 1.224 -9.896 -15.308 1.00 96.56 109 ALA A N 1
ATOM 814 C CA . ALA A 1 109 ? 0.702 -10.086 -16.663 1.00 96.56 109 ALA A CA 1
ATOM 815 C C . ALA A 1 109 ? 0.895 -11.529 -17.149 1.00 96.56 109 ALA A C 1
ATOM 817 O O . ALA A 1 109 ? -0.043 -12.140 -17.653 1.00 96.56 109 ALA A O 1
ATOM 818 N N . LEU A 1 110 ? 2.079 -12.108 -16.919 1.00 96.44 110 LEU A N 1
ATOM 819 C CA . LEU A 1 110 ? 2.361 -13.504 -17.252 1.00 96.44 110 LEU A CA 1
ATOM 820 C C . LEU A 1 110 ? 1.416 -14.482 -16.535 1.00 96.44 110 LEU A C 1
ATOM 822 O O . LEU A 1 110 ? 1.047 -15.496 -17.112 1.00 96.44 110 LEU A O 1
ATOM 826 N N . ALA A 1 111 ? 1.014 -14.183 -15.298 1.00 93.62 111 ALA A N 1
ATOM 827 C CA . ALA A 1 111 ? 0.076 -15.010 -14.541 1.00 93.62 111 ALA A CA 1
ATOM 828 C C . ALA A 1 111 ? -1.377 -14.933 -15.048 1.00 93.62 111 ALA A C 1
ATOM 830 O O . ALA A 1 111 ? -2.174 -15.774 -14.663 1.00 93.62 111 ALA A O 1
ATOM 831 N N . GLN A 1 112 ? -1.734 -13.938 -15.870 1.00 92.19 112 GLN A N 1
ATOM 832 C CA . GLN A 1 112 ? -3.080 -13.825 -16.457 1.00 92.19 112 GLN A CA 1
ATOM 833 C C . GLN A 1 112 ? -3.240 -14.629 -17.751 1.00 92.19 112 GLN A C 1
ATOM 835 O O . GLN A 1 112 ? -4.358 -14.922 -18.154 1.00 92.19 112 GLN A O 1
ATOM 840 N N . ILE A 1 113 ? -2.130 -14.936 -18.423 1.00 95.31 113 ILE A N 1
ATOM 841 C CA . ILE A 1 113 ? -2.114 -15.615 -19.728 1.00 95.31 113 ILE A CA 1
ATOM 842 C C . ILE A 1 113 ? -1.638 -17.072 -19.632 1.00 95.31 113 ILE A C 1
ATOM 844 O O . ILE A 1 113 ? -1.338 -17.687 -20.653 1.00 95.31 113 ILE A O 1
ATOM 848 N N . ARG A 1 114 ? -1.504 -17.592 -18.412 1.00 86.06 114 ARG A N 1
ATOM 849 C CA . ARG A 1 114 ? -1.183 -18.989 -18.110 1.00 86.06 114 ARG A CA 1
ATOM 850 C C . ARG A 1 114 ? -2.411 -19.660 -17.530 1.00 86.06 114 ARG A C 1
ATOM 852 O O . ARG A 1 114 ? -2.641 -20.824 -17.906 1.00 86.06 114 ARG A O 1
#

pLDDT: mean 83.78, std 21.58, range [33.16, 98.38]

Secondary structure (DSSP, 8-state):
-----------------------SSPPPHHHHHHHH---SS------TTS-HHHHHHHHHHHHHHTTSS-GGG--EEES-HHHHHHHHHHHHHTT--S---EEEHHHHHHHH--

Sequence (114 aa):
MTEANTGGEFGSASLSSRAPQTGLEPLSEEQRVAVESNDSPLRILAGPGAGKTRVLTNRIARRVFEGSADARRVLALTFTRRAAHELRSRLIKMGIRDLGAVGTFHSTALAQIR